Protein AF-Q0UHX3-F1 (afdb_monomer_lite)

Secondary structure (DSSP, 8-state):
--HHHHHHHHHHTT-S---S-HHHHTTT--TTSPP---GGG-PPP-SHHHHHHHHHHHHHS-HHHHHHHHHHHHHHHT-

pLDDT: mean 85.17, std 13.0, range [48.0, 98.5]

Structu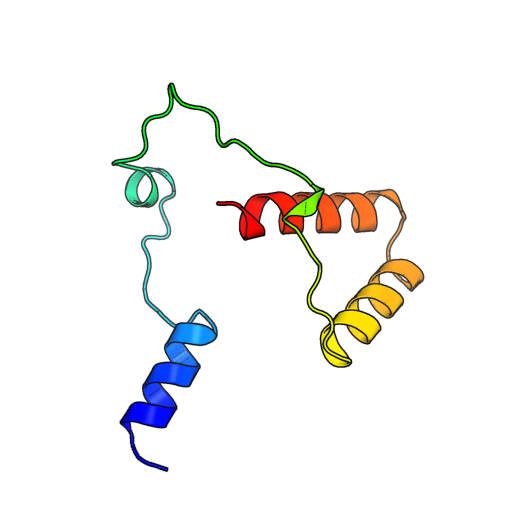re (mmCIF, N/CA/C/O backbone):
data_AF-Q0UHX3-F1
#
_entry.id   AF-Q0UHX3-F1
#
loop_
_atom_site.group_PDB
_atom_site.id
_atom_site.type_symbol
_atom_site.label_atom_id
_atom_site.label_alt_id
_atom_site.label_comp_id
_atom_site.label_asym_id
_atom_site.label_entity_id
_atom_site.label_seq_id
_atom_site.pdbx_PDB_ins_code
_atom_site.Cartn_x
_atom_site.Cartn_y
_atom_site.Cartn_z
_atom_site.occupancy
_atom_site.B_iso_or_equiv
_atom_site.auth_seq_id
_atom_site.auth_comp_id
_atom_site.auth_asym_id
_atom_site.auth_atom_id
_atom_site.pdbx_PDB_model_num
ATOM 1 N N . MET A 1 1 ? 13.115 -25.186 15.241 1.00 52.28 1 MET A N 1
ATOM 2 C CA . MET A 1 1 ? 12.880 -24.293 14.085 1.00 52.28 1 MET A CA 1
ATOM 3 C C . MET A 1 1 ? 14.166 -24.245 13.273 1.00 52.28 1 MET A C 1
ATOM 5 O O . MET A 1 1 ? 15.144 -23.708 13.783 1.00 52.28 1 MET A O 1
ATOM 9 N N . SER A 1 2 ? 14.213 -24.882 12.099 1.00 56.41 2 SER A N 1
ATOM 10 C CA . SER A 1 2 ? 15.410 -24.889 11.245 1.00 56.41 2 SER A CA 1
ATOM 11 C C . SER A 1 2 ? 15.668 -23.497 10.651 1.00 56.41 2 SER A C 1
ATOM 13 O O . SER A 1 2 ? 14.770 -22.651 10.602 1.00 56.41 2 SER A O 1
ATOM 15 N N . ALA A 1 3 ? 16.911 -23.233 10.240 1.00 60.06 3 ALA A N 1
ATOM 16 C CA . ALA A 1 3 ? 17.306 -21.956 9.640 1.00 60.06 3 ALA A CA 1
ATOM 17 C C . ALA A 1 3 ? 16.479 -21.620 8.382 1.00 60.06 3 ALA A C 1
ATOM 19 O O . ALA A 1 3 ? 16.129 -20.461 8.165 1.00 60.06 3 ALA A O 1
ATOM 20 N N . ASP A 1 4 ? 16.065 -22.640 7.631 1.00 61.81 4 ASP A N 1
ATOM 21 C CA . ASP A 1 4 ? 15.253 -22.496 6.419 1.00 61.81 4 ASP A CA 1
ATOM 22 C C . ASP A 1 4 ? 13.864 -21.909 6.707 1.00 61.81 4 ASP A C 1
ATOM 24 O O . ASP A 1 4 ? 13.371 -21.061 5.965 1.00 61.81 4 ASP A O 1
ATOM 28 N N . THR A 1 5 ? 13.250 -22.265 7.843 1.00 60.47 5 THR A N 1
ATOM 29 C CA . THR A 1 5 ? 11.961 -21.688 8.258 1.00 60.47 5 THR A CA 1
ATOM 30 C C . THR A 1 5 ? 12.088 -20.202 8.605 1.00 60.47 5 THR A C 1
ATOM 32 O O . THR A 1 5 ? 11.171 -19.427 8.340 1.00 60.47 5 THR A O 1
ATOM 35 N N . LYS A 1 6 ? 13.230 -19.781 9.171 1.00 62.56 6 LYS A N 1
ATOM 36 C CA 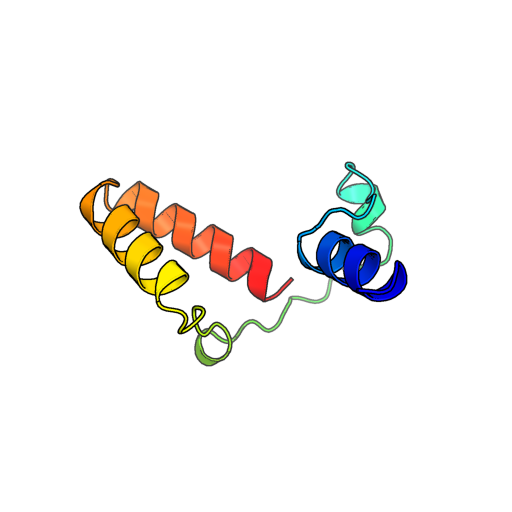. LYS A 1 6 ? 13.494 -18.365 9.476 1.00 62.56 6 LYS A CA 1
ATOM 37 C C . LYS A 1 6 ? 13.699 -17.547 8.201 1.00 62.56 6 LYS A C 1
ATOM 39 O O . LYS A 1 6 ? 13.130 -16.465 8.084 1.00 62.56 6 LYS A O 1
ATOM 44 N N . ASN A 1 7 ? 14.453 -18.076 7.239 1.00 67.56 7 ASN A N 1
ATOM 45 C CA . ASN A 1 7 ? 14.739 -17.385 5.980 1.00 67.56 7 ASN A CA 1
ATOM 46 C C . ASN A 1 7 ? 13.478 -17.185 5.125 1.00 67.56 7 ASN A C 1
ATOM 48 O O . ASN A 1 7 ? 13.276 -16.100 4.580 1.00 67.56 7 ASN A O 1
ATOM 52 N N . ASN A 1 8 ? 12.577 -18.173 5.094 1.00 75.44 8 ASN A N 1
ATOM 53 C CA . ASN A 1 8 ? 11.307 -18.060 4.368 1.00 75.44 8 ASN A CA 1
ATOM 54 C C . ASN A 1 8 ? 10.396 -16.966 4.947 1.00 75.44 8 ASN A C 1
ATOM 56 O O . ASN A 1 8 ? 9.746 -16.238 4.197 1.00 75.44 8 ASN A O 1
ATOM 60 N N . GLY A 1 9 ? 10.382 -16.806 6.274 1.00 82.94 9 GLY A N 1
ATOM 61 C CA . GLY A 1 9 ? 9.629 -15.738 6.931 1.00 82.94 9 GLY A CA 1
ATOM 62 C C . GLY A 1 9 ? 10.163 -14.342 6.602 1.00 82.94 9 GLY A C 1
ATOM 63 O O . GLY A 1 9 ? 9.381 -13.416 6.421 1.00 82.94 9 GLY A O 1
ATOM 64 N N . LEU A 1 10 ? 11.481 -14.175 6.485 1.00 88.81 10 LEU A N 1
ATOM 65 C CA . LEU A 1 10 ? 12.087 -12.883 6.151 1.00 88.81 10 LEU A CA 1
ATOM 66 C C . LEU A 1 10 ? 11.719 -12.441 4.730 1.00 88.81 10 LEU A C 1
ATOM 68 O O . LEU A 1 10 ? 11.213 -11.332 4.547 1.00 88.81 10 LEU A O 1
ATOM 72 N N . ALA A 1 11 ? 11.890 -13.325 3.745 1.00 88.94 11 ALA A N 1
ATOM 73 C CA . ALA A 1 11 ? 11.544 -13.028 2.357 1.00 88.94 11 ALA A CA 1
ATOM 74 C C . ALA A 1 11 ? 10.048 -12.700 2.189 1.00 88.94 11 ALA A C 1
ATOM 76 O O . ALA A 1 11 ? 9.711 -11.699 1.561 1.00 88.94 11 ALA A O 1
ATOM 77 N N . ALA A 1 12 ? 9.157 -13.467 2.833 1.00 87.62 12 ALA A N 1
ATOM 78 C CA . ALA A 1 12 ? 7.711 -13.222 2.803 1.00 87.62 12 ALA A CA 1
ATOM 79 C C . ALA A 1 12 ? 7.296 -11.867 3.412 1.00 87.62 12 ALA A C 1
ATOM 81 O O . ALA A 1 12 ? 6.254 -11.326 3.056 1.00 87.62 12 ALA A O 1
ATOM 82 N N . ASN A 1 13 ? 8.116 -11.298 4.301 1.00 88.88 13 ASN A N 1
ATOM 83 C CA . ASN A 1 13 ? 7.902 -9.979 4.903 1.00 88.88 13 ASN A CA 1
ATOM 84 C C . ASN A 1 13 ? 8.682 -8.856 4.188 1.00 88.88 13 ASN A C 1
ATOM 86 O O . ASN A 1 13 ? 8.877 -7.782 4.755 1.00 88.88 13 ASN A O 1
ATOM 90 N N . GLY A 1 14 ? 9.157 -9.096 2.962 1.00 89.31 14 GLY A N 1
ATOM 91 C CA . GLY A 1 14 ? 9.834 -8.090 2.142 1.00 89.31 14 GLY A CA 1
ATOM 92 C C . GLY A 1 14 ? 11.310 -7.866 2.480 1.00 89.31 14 GLY A C 1
ATOM 93 O O . GLY A 1 14 ? 11.924 -6.950 1.935 1.00 89.31 14 GLY A O 1
ATOM 94 N N . TRP A 1 15 ? 11.923 -8.701 3.326 1.00 92.81 15 TRP A N 1
ATOM 95 C CA . TRP A 1 15 ? 13.360 -8.635 3.623 1.00 92.81 15 TRP A CA 1
ATOM 96 C C . TRP A 1 15 ? 14.181 -9.318 2.524 1.00 92.81 15 TRP A C 1
ATOM 98 O O . TRP A 1 15 ? 14.917 -10.273 2.758 1.00 92.81 15 TRP A O 1
ATOM 108 N N . THR A 1 16 ? 14.026 -8.845 1.290 1.00 91.12 16 THR A N 1
ATOM 109 C CA . THR A 1 16 ? 14.787 -9.281 0.115 1.00 91.12 16 THR A CA 1
ATOM 110 C C . THR A 1 16 ? 15.292 -8.050 -0.623 1.00 91.12 16 THR A C 1
ATOM 112 O O . THR A 1 16 ? 14.546 -7.101 -0.857 1.00 91.12 16 THR A O 1
ATOM 115 N N . ALA A 1 17 ? 16.581 -8.034 -0.962 1.00 92.62 17 ALA A N 1
ATOM 116 C CA . ALA A 1 17 ? 17.183 -6.895 -1.639 1.00 92.62 17 ALA A CA 1
ATOM 117 C C . ALA A 1 17 ? 16.620 -6.751 -3.062 1.00 92.62 17 ALA A C 1
ATOM 119 O O . ALA A 1 17 ? 16.723 -7.670 -3.871 1.00 92.62 17 ALA A O 1
ATOM 120 N N . VAL A 1 18 ? 16.073 -5.574 -3.373 1.00 90.81 18 VAL A N 1
ATOM 121 C CA . VAL A 1 18 ? 15.582 -5.208 -4.709 1.00 90.81 18 VAL A CA 1
ATOM 122 C C . VAL A 1 18 ? 16.168 -3.861 -5.145 1.00 90.81 18 VAL A C 1
ATOM 124 O O . VAL A 1 18 ? 16.487 -3.021 -4.294 1.00 90.81 18 VAL A O 1
ATOM 127 N N . PRO A 1 19 ? 16.333 -3.601 -6.457 1.00 94.81 19 PRO A N 1
ATOM 128 C CA . PRO A 1 19 ? 16.772 -2.294 -6.924 1.00 94.81 19 PRO A CA 1
ATOM 129 C C . PRO A 1 19 ? 15.804 -1.190 -6.480 1.00 94.81 19 PRO A C 1
ATOM 131 O O . PRO A 1 19 ? 14.614 -1.230 -6.771 1.00 94.81 19 PRO A O 1
ATOM 134 N N . ARG A 1 20 ? 16.329 -0.135 -5.842 1.00 93.94 20 ARG A N 1
ATOM 135 C CA . ARG A 1 20 ? 15.536 1.071 -5.523 1.00 93.94 20 ARG A CA 1
ATOM 136 C C . ARG A 1 20 ? 15.060 1.803 -6.787 1.00 93.94 20 ARG A C 1
ATOM 138 O O . ARG A 1 20 ? 14.066 2.520 -6.765 1.00 93.94 20 ARG A O 1
ATOM 145 N N . SER A 1 21 ? 15.810 1.691 -7.884 1.00 95.62 21 SER A N 1
ATOM 146 C CA . SER A 1 21 ? 15.491 2.391 -9.129 1.00 95.62 21 SER A CA 1
ATOM 1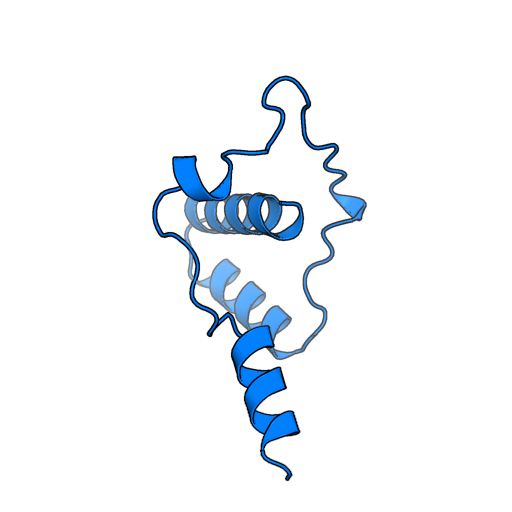47 C C . SER A 1 21 ? 14.338 1.703 -9.848 1.00 95.62 21 SER A C 1
ATOM 149 O O . SER A 1 21 ? 14.523 0.632 -10.416 1.00 95.62 21 SER A O 1
ATOM 151 N N . PHE A 1 22 ? 13.191 2.376 -9.916 1.00 88.75 22 PHE A N 1
ATOM 152 C CA . PHE A 1 22 ? 12.013 1.895 -10.638 1.00 88.75 22 PHE A CA 1
ATOM 153 C C . PHE A 1 22 ? 12.308 1.555 -12.107 1.00 88.75 22 PHE A C 1
ATOM 155 O O . PHE A 1 22 ? 11.870 0.528 -12.610 1.00 88.75 22 PHE A O 1
ATOM 162 N N . LYS A 1 23 ? 13.139 2.367 -12.780 1.00 92.19 23 LYS A N 1
ATOM 163 C CA . LYS A 1 23 ? 13.589 2.097 -14.156 1.00 92.19 23 LYS A CA 1
ATOM 164 C C . LYS A 1 23 ? 14.339 0.768 -14.270 1.00 92.19 23 LYS A C 1
ATOM 166 O O . LYS A 1 23 ? 14.201 0.099 -15.284 1.00 92.19 23 LYS A O 1
ATOM 171 N N . LYS A 1 24 ? 15.148 0.417 -13.263 1.00 94.62 24 LYS A N 1
ATOM 172 C CA . LYS A 1 24 ? 15.862 -0.866 -13.234 1.00 94.62 24 LYS A CA 1
ATOM 173 C C . LYS A 1 24 ? 14.909 -2.017 -12.921 1.00 94.62 24 LYS A C 1
ATOM 175 O O . LYS A 1 24 ? 15.012 -3.048 -13.564 1.00 94.62 24 LYS A O 1
ATOM 180 N N . SER A 1 25 ? 13.980 -1.829 -11.983 1.00 90.44 25 SER A N 1
ATOM 181 C CA . SER A 1 25 ? 13.017 -2.868 -11.596 1.00 90.44 25 SER A CA 1
ATOM 182 C C . SER A 1 25 ? 12.012 -3.200 -12.700 1.00 90.44 25 SER A C 1
ATOM 184 O O . SER A 1 25 ? 11.555 -4.330 -12.774 1.00 90.44 25 SER A O 1
ATOM 186 N N . LEU A 1 26 ? 11.690 -2.236 -13.568 1.00 89.38 26 LEU A N 1
ATOM 187 C CA . LEU A 1 26 ? 10.767 -2.411 -14.693 1.00 89.38 26 LEU A CA 1
ATOM 188 C C . LEU A 1 26 ? 11.468 -2.393 -16.058 1.00 89.38 26 LEU A C 1
ATOM 190 O O . LEU A 1 26 ? 10.862 -1.991 -17.053 1.00 89.38 26 LEU A O 1
ATOM 194 N N . ALA A 1 27 ? 12.754 -2.750 -16.115 1.00 92.44 27 ALA A N 1
ATOM 195 C CA . ALA A 1 27 ? 13.513 -2.723 -17.366 1.00 92.44 27 ALA A CA 1
ATOM 196 C C . ALA A 1 27 ? 12.889 -3.627 -18.444 1.00 92.44 27 ALA A C 1
ATOM 198 O O . ALA A 1 27 ? 12.872 -3.246 -19.612 1.00 92.44 27 ALA A O 1
ATOM 199 N N . ASP A 1 28 ? 12.314 -4.754 -18.018 1.00 90.88 28 ASP A N 1
ATOM 200 C CA . ASP A 1 28 ? 11.774 -5.801 -18.892 1.00 90.88 28 ASP A CA 1
ATOM 201 C C . ASP A 1 28 ? 10.245 -5.733 -19.058 1.00 90.88 28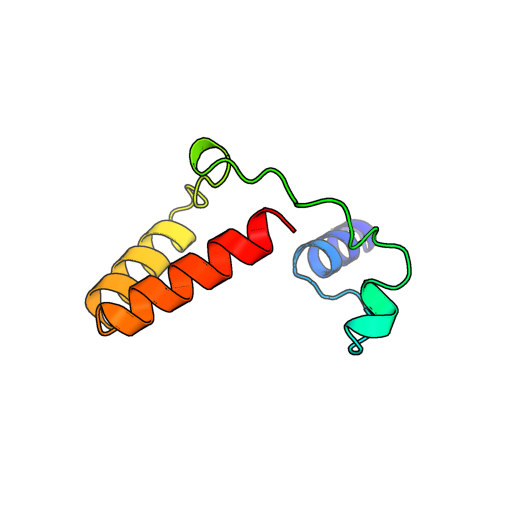 ASP A C 1
ATOM 203 O O . ASP A 1 28 ? 9.645 -6.587 -19.709 1.00 90.88 28 ASP A O 1
ATOM 207 N N . VAL A 1 29 ? 9.587 -4.728 -18.468 1.00 89.50 29 VAL A N 1
ATOM 208 C CA . VAL A 1 29 ? 8.128 -4.578 -18.557 1.00 89.50 29 VAL A CA 1
ATOM 209 C C . VAL A 1 29 ? 7.738 -3.891 -19.863 1.00 89.50 29 VAL A C 1
ATOM 211 O O . VAL A 1 29 ? 8.199 -2.785 -20.164 1.00 89.50 29 VAL A O 1
ATOM 214 N N . ASP A 1 30 ? 6.825 -4.515 -20.609 1.00 89.44 30 ASP A N 1
ATOM 215 C CA . ASP A 1 30 ? 6.198 -3.910 -21.782 1.00 89.44 30 ASP A CA 1
ATOM 216 C C . ASP A 1 30 ? 5.250 -2.779 -21.365 1.00 89.44 30 ASP A C 1
ATOM 218 O O . ASP A 1 30 ? 4.167 -2.997 -20.826 1.00 89.44 30 ASP A O 1
ATOM 222 N N . LYS A 1 31 ? 5.664 -1.544 -21.650 1.00 85.19 31 LYS A N 1
ATOM 223 C CA . LYS A 1 31 ? 4.913 -0.329 -21.310 1.00 85.19 31 LYS A CA 1
ATOM 224 C C . LYS A 1 31 ? 3.717 -0.071 -22.223 1.00 85.19 31 LYS A C 1
ATOM 226 O O . LYS A 1 31 ? 2.912 0.803 -21.911 1.00 85.19 31 LYS A O 1
ATOM 231 N N . SER A 1 32 ? 3.623 -0.765 -23.355 1.00 88.12 32 SER A N 1
ATOM 232 C CA . SER A 1 32 ? 2.491 -0.647 -24.278 1.00 88.12 32 SER A CA 1
ATOM 233 C C . SER A 1 32 ? 1.286 -1.475 -23.828 1.00 88.12 32 SER A C 1
ATOM 235 O O . SER A 1 32 ? 0.156 -1.191 -24.225 1.00 88.12 32 SER A O 1
ATOM 237 N N . LYS A 1 33 ? 1.513 -2.454 -22.945 1.00 88.12 33 LYS A N 1
ATOM 238 C CA . LYS A 1 33 ? 0.480 -3.313 -22.382 1.00 88.12 33 LYS A CA 1
ATOM 239 C C . LYS A 1 33 ? 0.025 -2.790 -21.019 1.00 88.12 33 LYS A C 1
ATOM 241 O O . LYS A 1 33 ? 0.824 -2.631 -20.101 1.00 88.12 33 LYS A O 1
ATOM 246 N N . GLN A 1 34 ? -1.274 -2.540 -20.878 1.00 81.75 34 GLN A N 1
ATOM 247 C CA . GLN A 1 34 ? -1.865 -2.166 -19.591 1.00 81.75 34 GLN A CA 1
ATOM 248 C C . GLN A 1 34 ? -2.115 -3.401 -18.720 1.00 81.75 34 GLN A C 1
ATOM 250 O O . GLN A 1 34 ? -2.405 -4.485 -19.229 1.00 81.75 34 GLN A O 1
ATOM 255 N N . ALA A 1 35 ? -2.014 -3.229 -17.401 1.00 76.50 35 ALA A N 1
ATOM 256 C CA . ALA A 1 35 ? -2.405 -4.258 -16.448 1.00 76.50 35 ALA A CA 1
ATOM 257 C C . ALA A 1 35 ? -3.938 -4.372 -16.401 1.00 76.50 35 ALA A C 1
ATOM 259 O O . ALA A 1 35 ? -4.637 -3.375 -16.214 1.00 76.50 35 ALA A O 1
ATOM 260 N N . GLU A 1 36 ? -4.463 -5.586 -16.553 1.00 78.62 36 GLU A N 1
ATOM 261 C CA . GLU A 1 36 ? -5.895 -5.861 -16.418 1.00 78.62 36 GLU A CA 1
ATOM 262 C C . GLU A 1 36 ? -6.247 -6.040 -14.938 1.00 78.62 36 GLU A C 1
ATOM 264 O O . GLU A 1 36 ? -6.105 -7.123 -14.366 1.00 78.62 36 GLU A O 1
ATOM 269 N N . LEU A 1 37 ? -6.682 -4.949 -14.303 1.00 72.69 37 LEU A N 1
ATOM 270 C CA . LEU A 1 37 ? -7.033 -4.932 -12.885 1.00 72.69 37 LEU A CA 1
ATOM 271 C C . LEU A 1 37 ? -8.548 -5.007 -12.709 1.00 72.69 37 LEU A C 1
ATOM 273 O O . LEU A 1 37 ? -9.269 -4.065 -13.028 1.00 72.69 37 LEU A O 1
ATOM 277 N N . THR A 1 38 ? -9.039 -6.116 -12.164 1.00 73.19 38 THR A N 1
ATOM 278 C CA . THR A 1 38 ? -10.443 -6.254 -11.756 1.00 73.19 38 THR A CA 1
ATOM 279 C C . THR A 1 38 ? -10.544 -6.082 -10.249 1.00 73.19 38 THR A C 1
ATOM 281 O O . THR A 1 38 ? -9.930 -6.857 -9.517 1.00 73.19 38 THR A O 1
ATOM 284 N N . VAL A 1 39 ? -11.339 -5.116 -9.782 1.00 65.81 39 VAL A N 1
ATOM 285 C CA . VAL A 1 39 ? -11.511 -4.798 -8.348 1.00 65.81 39 VAL A CA 1
ATOM 286 C C . VAL A 1 39 ? -11.897 -6.035 -7.527 1.00 65.81 39 VAL A C 1
ATOM 288 O O . VAL A 1 39 ? -11.402 -6.212 -6.418 1.00 65.81 39 VAL A O 1
ATOM 291 N N . ASP A 1 40 ? -12.670 -6.947 -8.116 1.00 67.50 40 ASP A N 1
ATOM 292 C CA . ASP A 1 40 ? -13.134 -8.189 -7.483 1.00 67.50 40 ASP A CA 1
ATOM 293 C C . ASP A 1 40 ? -11.999 -9.141 -7.071 1.00 67.50 40 ASP A C 1
ATOM 295 O O . ASP A 1 40 ? -12.173 -9.984 -6.194 1.00 67.50 40 ASP A O 1
ATOM 299 N N . LYS A 1 41 ? -10.813 -9.004 -7.679 1.00 65.62 41 LYS A N 1
ATOM 300 C CA . LYS A 1 41 ? -9.627 -9.800 -7.333 1.00 65.62 41 LYS A CA 1
ATOM 301 C C . LYS A 1 41 ? -8.800 -9.192 -6.191 1.00 65.62 41 LYS A C 1
ATOM 303 O O . LYS A 1 41 ? -7.912 -9.868 -5.681 1.00 65.62 41 LYS A O 1
ATOM 308 N N . ALA A 1 42 ? -9.078 -7.960 -5.756 1.00 68.06 42 ALA A N 1
ATOM 309 C CA . ALA A 1 42 ? -8.368 -7.296 -4.659 1.00 68.06 42 ALA A CA 1
ATOM 310 C C . ALA A 1 42 ? -9.147 -7.441 -3.354 1.00 68.06 42 ALA A C 1
ATOM 312 O O . ALA A 1 42 ? -9.603 -6.469 -2.749 1.00 68.06 42 ALA A O 1
ATOM 313 N N . GLY A 1 43 ? -9.293 -8.685 -2.906 1.00 73.88 43 GLY A N 1
ATOM 314 C CA . GLY A 1 43 ? -9.808 -8.962 -1.573 1.00 73.88 43 GLY A CA 1
ATOM 315 C C . GLY A 1 43 ? -8.813 -8.490 -0.518 1.00 73.88 43 GLY A C 1
ATOM 316 O O . GLY A 1 43 ? -7.672 -8.954 -0.488 1.00 73.88 43 GLY A O 1
ATOM 317 N N . ALA A 1 44 ? -9.228 -7.566 0.351 1.00 77.94 44 ALA A N 1
ATOM 318 C CA . ALA A 1 44 ? -8.437 -7.220 1.527 1.00 77.94 44 ALA A CA 1
ATOM 319 C C . ALA A 1 44 ? -8.199 -8.481 2.382 1.00 77.94 44 ALA A C 1
ATOM 321 O O . ALA A 1 44 ? -9.079 -9.347 2.442 1.00 77.94 44 ALA A O 1
ATOM 322 N N . PRO A 1 45 ? -7.046 -8.610 3.066 1.00 86.44 45 PRO A N 1
ATOM 323 C CA . PRO A 1 45 ? -6.797 -9.768 3.911 1.00 86.44 45 PRO A CA 1
ATOM 324 C C . PRO A 1 45 ? -7.879 -9.889 4.989 1.00 86.44 45 PRO A C 1
ATOM 326 O O . PRO A 1 45 ? -8.195 -8.917 5.672 1.00 86.44 45 PRO A O 1
ATOM 329 N N . SER A 1 46 ? -8.420 -11.091 5.177 1.00 88.62 46 SER A N 1
ATOM 330 C CA . SER A 1 46 ? -9.499 -11.357 6.139 1.00 88.62 46 SER A CA 1
ATOM 331 C C . SER A 1 46 ? -9.001 -11.630 7.563 1.00 88.62 46 SER A C 1
ATOM 333 O O . SER A 1 46 ? -9.753 -12.120 8.403 1.00 88.62 46 SER A O 1
ATOM 335 N N . THR A 1 47 ? -7.723 -11.367 7.845 1.00 94.69 47 THR A N 1
ATOM 336 C CA . THR A 1 47 ? -7.149 -11.596 9.173 1.00 94.69 47 THR A CA 1
ATOM 337 C C . THR A 1 47 ? -7.659 -10.553 10.166 1.00 94.69 47 THR A C 1
ATOM 339 O O . THR A 1 47 ? -7.916 -9.400 9.813 1.00 94.69 47 THR A O 1
ATOM 342 N N . ASP A 1 48 ? -7.750 -10.931 11.442 1.00 96.75 48 ASP A N 1
ATOM 343 C CA . ASP A 1 48 ? -8.190 -10.011 12.497 1.00 96.75 48 ASP A CA 1
ATOM 344 C C . ASP A 1 48 ? -7.322 -8.757 12.591 1.00 96.75 48 ASP A C 1
ATOM 346 O O . ASP A 1 48 ? -7.830 -7.668 12.858 1.00 96.75 48 ASP A O 1
ATOM 350 N N . LEU A 1 49 ? -6.018 -8.901 12.351 1.00 95.75 49 LEU A N 1
ATOM 351 C CA . LEU A 1 49 ? -5.093 -7.777 12.343 1.00 95.75 49 LEU A CA 1
ATOM 352 C C . LEU A 1 49 ? -5.423 -6.800 11.209 1.00 95.75 49 LEU A C 1
ATOM 354 O O . LEU A 1 49 ? -5.581 -5.612 11.469 1.00 95.75 49 LEU A O 1
ATOM 358 N N . ALA A 1 50 ? -5.588 -7.295 9.978 1.00 93.56 50 ALA A N 1
ATOM 359 C CA . ALA A 1 50 ? -5.899 -6.452 8.826 1.00 93.56 50 ALA A CA 1
ATOM 360 C C . ALA A 1 50 ? -7.238 -5.720 8.995 1.00 93.56 50 ALA A C 1
ATOM 362 O O . ALA A 1 50 ? -7.320 -4.520 8.728 1.00 93.56 50 ALA A O 1
ATOM 363 N N . ARG A 1 51 ? -8.260 -6.406 9.523 1.00 95.06 51 ARG A N 1
ATOM 364 C CA . ARG A 1 51 ? -9.562 -5.804 9.840 1.00 95.06 51 ARG A CA 1
ATOM 365 C C . ARG A 1 51 ? -9.438 -4.671 10.859 1.00 95.06 51 ARG A C 1
ATOM 367 O O . ARG A 1 51 ? -9.894 -3.564 10.584 1.00 95.06 51 ARG A O 1
ATOM 374 N N . LYS A 1 52 ? -8.766 -4.913 11.990 1.00 97.12 52 LYS A N 1
ATOM 375 C CA . LYS A 1 52 ? -8.555 -3.890 13.031 1.00 97.12 52 LYS A CA 1
ATOM 376 C C . LYS A 1 52 ? -7.754 -2.698 12.509 1.00 97.12 52 LYS A C 1
ATOM 378 O O . LYS A 1 52 ? -8.082 -1.559 12.824 1.00 97.12 52 LYS A O 1
ATOM 383 N N . THR A 1 53 ? -6.730 -2.936 11.687 1.00 96.06 53 THR A N 1
ATOM 384 C CA . THR A 1 53 ? -5.955 -1.862 11.049 1.00 96.06 53 THR A CA 1
ATOM 385 C C . THR A 1 53 ? -6.817 -1.037 10.099 1.00 96.06 53 THR A C 1
ATOM 387 O O . THR A 1 53 ? -6.742 0.189 10.131 1.00 96.06 53 THR A O 1
ATOM 390 N N . HIS A 1 54 ? -7.650 -1.682 9.281 1.00 95.12 54 HIS A N 1
ATOM 391 C CA . HIS A 1 54 ? -8.558 -0.993 8.369 1.00 95.12 54 HIS A CA 1
ATOM 392 C C . HIS A 1 54 ? -9.588 -0.140 9.126 1.00 95.12 54 HIS A C 1
ATOM 394 O O . HIS A 1 54 ? -9.773 1.029 8.795 1.00 95.12 54 HIS A O 1
ATOM 400 N N . GLU A 1 55 ? -10.231 -0.698 10.156 1.00 96.56 55 GLU A N 1
ATOM 401 C CA . GLU A 1 55 ? -11.182 0.022 11.015 1.00 96.56 55 GLU A CA 1
ATOM 402 C C . GLU A 1 55 ? -10.526 1.235 11.681 1.00 96.56 55 GLU A C 1
ATOM 404 O O . GLU A 1 55 ? -11.034 2.350 11.563 1.00 96.56 55 GLU A O 1
ATOM 409 N N . PHE A 1 56 ? -9.348 1.046 12.281 1.00 98.00 56 PHE A N 1
ATOM 410 C CA . PHE A 1 56 ? -8.588 2.128 12.899 1.00 98.00 56 PHE A CA 1
ATOM 411 C C . PHE A 1 56 ? -8.211 3.219 11.889 1.00 98.00 56 PHE A C 1
ATOM 413 O O . PHE A 1 56 ? -8.393 4.406 12.152 1.00 98.00 56 PHE A O 1
ATOM 420 N N . ALA A 1 57 ? -7.713 2.840 10.709 1.00 97.25 57 ALA A N 1
ATOM 421 C CA . ALA A 1 57 ? -7.350 3.793 9.666 1.00 97.25 57 ALA A CA 1
ATOM 422 C C . ALA A 1 57 ? -8.569 4.589 9.179 1.00 97.25 57 ALA A C 1
ATOM 424 O O . ALA A 1 57 ? -8.470 5.800 8.997 1.00 97.25 57 ALA A O 1
ATOM 425 N N . LYS A 1 58 ? -9.721 3.934 9.009 1.00 96.81 58 LYS A N 1
ATOM 426 C CA . LYS A 1 58 ? -10.969 4.586 8.598 1.00 96.81 58 LYS A CA 1
ATOM 427 C C . LYS A 1 58 ? -11.506 5.547 9.661 1.00 96.81 58 LYS A C 1
ATOM 429 O O . LYS A 1 58 ? -12.067 6.576 9.305 1.00 96.81 58 LYS A O 1
ATOM 434 N N . GLU A 1 59 ? -11.326 5.232 10.943 1.00 98.38 59 GLU A N 1
ATOM 435 C CA . GLU A 1 59 ? -11.731 6.101 12.054 1.00 98.38 59 GLU A CA 1
ATOM 436 C C . GLU A 1 59 ? -10.816 7.328 12.198 1.00 98.38 59 GLU A C 1
ATOM 438 O O . GLU A 1 59 ? -11.286 8.426 12.487 1.00 98.38 59 GLU A O 1
ATOM 443 N N . LYS A 1 60 ? -9.498 7.152 12.030 1.00 98.50 60 LYS A N 1
ATOM 444 C CA . LYS A 1 60 ? -8.511 8.199 12.342 1.00 98.50 60 LYS A CA 1
ATOM 445 C C . LYS A 1 60 ? -8.128 9.085 11.163 1.00 98.50 60 LYS A C 1
ATOM 447 O O . LYS A 1 60 ? -7.680 10.209 11.384 1.00 98.50 60 LYS A O 1
ATOM 452 N N . LEU A 1 61 ? -8.230 8.595 9.930 1.00 98.06 61 LEU A N 1
ATOM 453 C CA . LEU A 1 61 ? -7.784 9.344 8.759 1.00 98.06 61 LEU A CA 1
ATOM 454 C C . LEU A 1 61 ? -8.919 10.185 8.164 1.00 98.06 61 LEU A C 1
ATOM 456 O O . LEU A 1 61 ? -10.051 9.714 8.066 1.00 98.06 61 LEU A O 1
ATOM 460 N N . PRO A 1 62 ? -8.615 11.391 7.652 1.00 98.44 62 PRO A N 1
ATOM 461 C CA . PRO A 1 62 ? -9.537 12.100 6.778 1.00 98.44 62 PRO A CA 1
ATOM 462 C C . PRO A 1 62 ? -9.904 11.234 5.572 1.00 98.44 62 PRO A C 1
ATOM 464 O O . PRO A 1 62 ? -9.043 10.552 5.011 1.00 98.44 62 PRO A O 1
ATOM 467 N N . GLU A 1 63 ? -11.151 11.332 5.115 1.00 97.31 63 GLU A N 1
ATOM 468 C CA . GLU A 1 63 ? -11.687 10.510 4.023 1.00 97.31 63 GLU A CA 1
ATOM 469 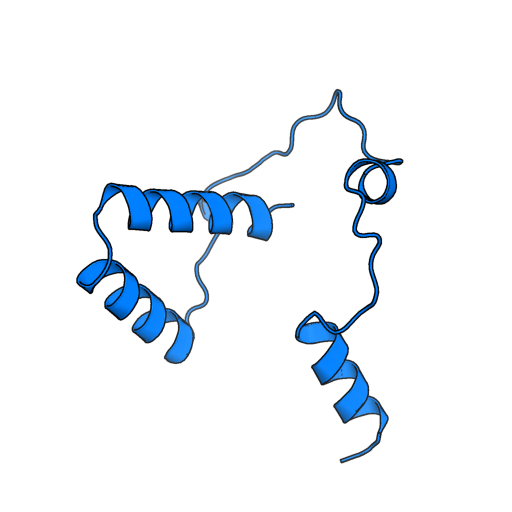C C . GLU A 1 63 ? -10.783 10.513 2.779 1.00 97.31 63 GLU A C 1
ATOM 471 O O . GLU A 1 63 ? -10.463 9.463 2.223 1.00 97.31 63 GLU A O 1
ATOM 476 N N . LYS A 1 64 ? -10.284 11.687 2.372 1.00 98.00 64 LYS A N 1
ATOM 477 C CA . LYS A 1 64 ? -9.382 11.816 1.217 1.00 98.00 64 LYS A CA 1
ATOM 478 C C . LYS A 1 64 ? -8.087 11.015 1.390 1.00 98.00 64 LYS A C 1
ATOM 480 O O . LYS A 1 64 ? -7.607 10.421 0.422 1.00 98.00 64 LYS A O 1
ATOM 485 N N . THR A 1 65 ? -7.527 11.007 2.597 1.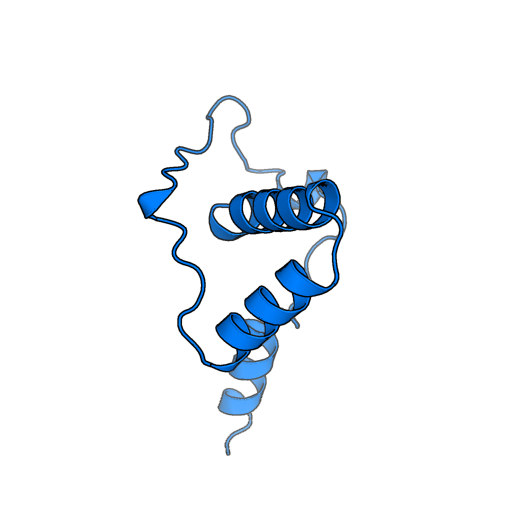00 98.06 65 THR A N 1
ATOM 486 C CA . THR A 1 65 ? -6.291 10.286 2.923 1.00 98.06 65 THR A CA 1
ATOM 487 C C . THR A 1 65 ? -6.548 8.790 2.984 1.00 98.06 65 THR A C 1
ATOM 489 O O . THR A 1 65 ? -5.818 8.033 2.352 1.00 98.06 65 THR A O 1
ATOM 492 N N . PHE A 1 66 ? -7.628 8.368 3.645 1.00 97.25 66 PHE A N 1
ATOM 493 C CA . PHE A 1 66 ? -8.052 6.970 3.663 1.00 97.25 66 PHE A CA 1
ATOM 494 C C . PHE A 1 66 ? -8.251 6.430 2.236 1.00 97.25 66 PHE A C 1
ATOM 496 O O . PHE A 1 66 ? -7.652 5.426 1.852 1.00 97.25 66 PHE A O 1
ATOM 503 N N . ASN A 1 67 ? -8.987 7.163 1.397 1.00 95.12 67 ASN A N 1
ATOM 504 C CA . ASN A 1 67 ? -9.217 6.792 0.002 1.00 95.12 67 ASN A CA 1
ATOM 505 C C . ASN A 1 67 ? -7.915 6.761 -0.816 1.00 95.12 67 ASN A C 1
ATOM 507 O O . ASN A 1 67 ? -7.784 5.946 -1.728 1.00 95.12 67 ASN A O 1
ATOM 511 N N . HIS A 1 68 ? -6.941 7.630 -0.522 1.00 95.81 68 HIS A N 1
ATOM 512 C CA . HIS A 1 68 ? -5.617 7.561 -1.144 1.00 95.81 68 HIS A CA 1
ATOM 513 C C . HIS A 1 68 ? -4.865 6.287 -0.743 1.00 95.81 68 HIS A C 1
ATOM 515 O O . HIS A 1 68 ? -4.363 5.595 -1.626 1.00 95.81 68 HIS A O 1
ATOM 521 N N . SER A 1 69 ? -4.841 5.940 0.546 1.00 94.62 69 SER A N 1
ATOM 522 C CA . SER A 1 69 ? -4.227 4.702 1.037 1.00 94.62 69 SER A CA 1
ATOM 523 C C . SER A 1 69 ? -4.845 3.463 0.390 1.00 94.62 69 SER A C 1
ATOM 525 O O . SER A 1 69 ? -4.109 2.577 -0.039 1.00 94.62 69 SER A O 1
ATOM 527 N N . MET A 1 70 ? -6.171 3.436 0.224 1.00 91.38 70 MET A N 1
ATOM 528 C CA . MET A 1 70 ? -6.840 2.343 -0.484 1.00 91.38 70 MET A CA 1
ATOM 529 C C . MET A 1 70 ? -6.402 2.258 -1.951 1.00 91.38 70 MET A C 1
ATOM 531 O O . MET A 1 70 ? -6.072 1.170 -2.411 1.00 91.38 70 MET A O 1
ATOM 535 N N . ARG A 1 71 ? -6.298 3.385 -2.677 1.00 89.94 71 ARG A N 1
ATOM 536 C CA . ARG A 1 71 ? -5.770 3.384 -4.060 1.00 89.94 71 ARG A CA 1
ATOM 537 C C . ARG A 1 71 ? -4.347 2.835 -4.140 1.00 89.94 71 ARG A C 1
ATOM 539 O O . ARG A 1 71 ? -4.064 2.045 -5.031 1.00 89.94 71 ARG A O 1
ATOM 546 N N . VAL A 1 72 ? -3.471 3.222 -3.211 1.00 90.69 72 VAL A N 1
ATOM 547 C CA . VAL A 1 72 ? -2.094 2.704 -3.154 1.00 90.69 72 VAL A CA 1
ATOM 548 C C . VAL A 1 72 ? -2.090 1.194 -2.926 1.00 90.69 72 VAL A C 1
ATOM 550 O O . VAL A 1 72 ? -1.369 0.486 -3.622 1.00 90.69 72 VAL A O 1
ATOM 553 N N . TRP A 1 73 ? -2.918 0.691 -2.007 1.00 87.94 73 TRP A N 1
ATOM 554 C CA . TRP A 1 73 ? -3.036 -0.746 -1.765 1.00 87.94 73 TRP A CA 1
ATOM 555 C C . TRP A 1 73 ? -3.498 -1.500 -3.020 1.00 87.94 73 TRP A C 1
ATOM 557 O O . TRP A 1 73 ? -2.859 -2.474 -3.411 1.00 87.94 73 TRP A O 1
ATOM 567 N N . TYR A 1 74 ? -4.524 -0.997 -3.716 1.00 84.62 74 TYR A N 1
ATOM 568 C CA . TYR A 1 74 ? -4.994 -1.593 -4.969 1.00 84.62 74 TYR A CA 1
ATOM 569 C C . TYR A 1 74 ? -3.923 -1.599 -6.069 1.00 84.62 74 TYR A C 1
ATOM 571 O O . TYR A 1 74 ? -3.818 -2.579 -6.797 1.00 84.62 74 TYR A O 1
ATOM 579 N N . TYR A 1 75 ? -3.096 -0.555 -6.189 1.00 83.00 75 TYR A N 1
ATOM 580 C CA . TYR A 1 75 ? -2.014 -0.538 -7.182 1.00 83.00 75 TYR A CA 1
ATOM 581 C C . TYR A 1 75 ? -0.931 -1.580 -6.906 1.00 83.00 75 TYR A C 1
ATOM 583 O O . TYR A 1 75 ? -0.349 -2.100 -7.849 1.00 83.00 75 TYR A O 1
ATOM 591 N N . VAL A 1 76 ? -0.645 -1.864 -5.633 1.00 77.19 76 VAL A N 1
ATOM 592 C CA . VAL A 1 76 ? 0.449 -2.762 -5.237 1.00 77.19 76 VAL A CA 1
ATOM 593 C C . VAL A 1 76 ? 0.017 -4.226 -5.231 1.00 77.19 76 VAL A C 1
ATOM 595 O O . VAL A 1 76 ? 0.818 -5.084 -5.565 1.00 77.19 76 VAL A O 1
ATOM 598 N N . VAL A 1 77 ? -1.234 -4.533 -4.878 1.00 70.12 77 VAL A N 1
ATOM 599 C CA . VAL A 1 77 ? -1.726 -5.925 -4.827 1.00 70.12 77 VAL A CA 1
ATOM 600 C C . VAL A 1 77 ? -1.871 -6.557 -6.211 1.00 70.12 77 VAL A C 1
ATOM 602 O O . VAL A 1 77 ? -1.873 -7.781 -6.326 1.00 70.12 77 VAL A O 1
ATOM 605 N N . PHE A 1 78 ? -1.961 -5.740 -7.258 1.00 52.78 78 PHE A N 1
ATOM 606 C CA . PHE A 1 78 ? -2.062 -6.225 -8.628 1.00 52.78 78 PHE A CA 1
ATOM 607 C C . PHE A 1 78 ? -0.848 -5.946 -9.525 1.00 52.78 78 PHE A C 1
ATOM 609 O O . PHE A 1 78 ? -0.908 -6.246 -10.720 1.00 52.78 78 PHE A O 1
ATOM 616 N N . ALA A 1 79 ? 0.209 -5.341 -8.983 1.00 48.00 79 ALA A N 1
ATOM 617 C CA . ALA A 1 79 ? 1.477 -5.144 -9.685 1.00 48.00 79 ALA A CA 1
ATOM 618 C C . ALA A 1 79 ? 2.418 -6.323 -9.422 1.00 48.00 79 ALA A C 1
ATOM 620 O O . ALA A 1 79 ? 3.127 -6.713 -10.376 1.00 48.00 79 ALA A O 1
#

Sequence (79 aa):
MSADTKNNGLAANGWTAVPRSFKKSLADVDKSKQAELTVDKAGAPSTDLARKTHEFAKEKLPEKTFNHSMRVWYYVVFA

Foldseek 3Di:
DDPVVVVVVCVVVVVDDDDPDPCVRCVPPDPVDDQDQDPVVLDQDPDPVSVVVLVVCVVPDDPVVNVVVVVVSSVVVRD

Organism: Phaeosphaeria nodorum (strain SN15 / ATCC MYA-4574 / FGSC 10173) (NCBI:txid321614)

Radius of gyration: 16.64 Å; chains: 1; bounding box: 30×37×38 Å